Protein AF-A0A0F9H873-F1 (afdb_monomer)

Nearest PDB structures (foldseek):
  4b6d-assembly3_C  TM=6.847E-01  e=2.170E-01  Homo sapiens
  7b9v-assembly1_D  TM=5.851E-01  e=1.932E+00  Saccharomyces cerevisiae
  7mwz-assembly2_D  TM=3.557E-01  e=8.654E+00  Drosophila eugracilis

pLDDT: mean 84.85, std 14.65, range [40.06, 95.5]

Secondary structure (DSSP, 8-state):
----------PBPPEEEE-SS-EE-TTT--EE-TT-EEEEPPB-TTSPPPEEEHHHHHHT-

Solvent-accessible surface area (backbone atoms only — not comparable to full-atom values): 3758 Å² total; per-residue (Å²): 136,92,80,80,86,78,72,72,87,59,63,41,69,61,44,79,44,68,27,89,49,70,44,62,16,68,83,76,64,47,75,38,51,58,71,39,59,26,36,33,45,63,26,49,88,89,50,84,54,51,35,33,35,47,78,59,58,63,72,74,109

Radius of gyration: 15.07 Å; Cα contacts (8 Å, |Δi|>4): 106; chains: 1; bounding box: 20×33×46 Å

Structure (mmCIF, N/CA/C/O backbone):
data_AF-A0A0F9H873-F1
#
_entry.id   AF-A0A0F9H873-F1
#
loop_
_atom_site.group_PDB
_atom_site.id
_atom_site.type_symbol
_atom_site.label_atom_id
_atom_site.label_alt_id
_atom_site.label_comp_id
_atom_site.label_asym_id
_atom_site.label_entity_id
_atom_site.label_seq_id
_atom_site.pdbx_PDB_ins_code
_atom_site.Cartn_x
_atom_site.Cartn_y
_atom_site.Cartn_z
_atom_site.occupancy
_atom_site.B_iso_or_equiv
_atom_site.auth_seq_id
_atom_site.auth_comp_id
_atom_site.auth_asym_id
_atom_site.auth_atom_id
_atom_site.pdbx_PDB_model_num
ATOM 1 N N . MET A 1 1 ? 8.321 22.872 -36.821 1.00 40.06 1 MET A N 1
ATOM 2 C CA . MET A 1 1 ? 7.589 21.604 -37.030 1.00 40.06 1 MET A CA 1
ATOM 3 C C . MET A 1 1 ? 7.518 20.888 -35.691 1.00 40.06 1 MET A C 1
ATOM 5 O O . MET A 1 1 ? 8.553 20.476 -35.187 1.00 40.06 1 MET A O 1
ATOM 9 N N . GLY A 1 2 ? 6.345 20.867 -35.054 1.00 51.84 2 GLY A N 1
ATOM 10 C CA . GLY A 1 2 ? 6.140 20.169 -33.784 1.00 51.84 2 GLY A CA 1
ATOM 11 C C . GLY A 1 2 ? 6.000 18.666 -34.008 1.00 51.84 2 GLY A C 1
ATOM 12 O O . GLY A 1 2 ? 5.323 18.250 -34.943 1.00 51.84 2 GLY A O 1
ATOM 13 N N . LEU A 1 3 ? 6.630 17.864 -33.152 1.00 53.25 3 LEU A N 1
ATOM 14 C CA . LEU A 1 3 ? 6.387 16.428 -33.058 1.00 53.25 3 LEU A CA 1
ATOM 15 C C . LEU A 1 3 ? 6.169 16.081 -31.586 1.00 53.25 3 LEU A C 1
ATOM 17 O O . LEU A 1 3 ? 6.970 16.425 -30.719 1.00 53.25 3 LEU A O 1
ATOM 21 N N . GLY A 1 4 ? 5.002 15.497 -31.330 1.00 44.06 4 GLY A N 1
ATOM 22 C CA . GLY A 1 4 ? 4.387 15.382 -30.021 1.00 44.06 4 GLY A CA 1
ATOM 23 C C . GLY A 1 4 ? 5.072 14.395 -29.080 1.00 44.06 4 GLY A C 1
ATOM 24 O O . GLY A 1 4 ? 5.569 13.343 -29.475 1.00 44.06 4 GLY A O 1
ATOM 25 N N . SER A 1 5 ? 5.039 14.771 -27.806 1.00 52.59 5 SER A N 1
ATOM 26 C CA . SER A 1 5 ? 4.779 13.941 -26.628 1.00 52.59 5 SER A CA 1
ATOM 27 C C . SER A 1 5 ? 4.948 12.424 -26.792 1.00 52.59 5 SER A C 1
ATOM 29 O O . SER A 1 5 ? 3.970 11.682 -26.844 1.00 52.59 5 SER A O 1
ATOM 31 N N . ARG A 1 6 ? 6.186 11.926 -26.747 1.00 53.62 6 ARG A N 1
ATOM 32 C CA . ARG A 1 6 ? 6.431 10.565 -26.251 1.00 53.62 6 ARG A CA 1
ATOM 33 C C . ARG A 1 6 ? 6.579 10.652 -24.743 1.00 53.62 6 ARG A C 1
ATOM 35 O O . ARG A 1 6 ? 7.685 10.785 -24.234 1.00 53.62 6 ARG A O 1
ATOM 42 N N . SER A 1 7 ? 5.457 10.629 -24.030 1.00 58.25 7 SER A N 1
ATOM 43 C CA . SER A 1 7 ? 5.475 10.357 -22.595 1.00 58.25 7 SER A CA 1
ATOM 44 C C . SER A 1 7 ? 6.125 8.982 -22.426 1.00 58.25 7 SER A C 1
ATOM 46 O O . SER A 1 7 ? 5.530 8.004 -22.882 1.00 58.25 7 SER A O 1
ATOM 48 N N . PRO A 1 8 ? 7.332 8.850 -21.841 1.00 59.62 8 PRO A N 1
ATOM 49 C CA . PRO A 1 8 ? 7.784 7.527 -21.455 1.00 59.62 8 PRO A CA 1
ATOM 50 C C . PRO A 1 8 ? 6.719 7.004 -20.496 1.00 59.62 8 PRO A C 1
ATOM 52 O O . PRO A 1 8 ? 6.292 7.745 -19.607 1.00 59.62 8 PRO A O 1
ATOM 55 N N . SER A 1 9 ? 6.237 5.783 -20.706 1.00 62.25 9 SER A N 1
ATOM 56 C CA . SER A 1 9 ? 5.365 5.086 -19.763 1.00 62.25 9 SER A CA 1
ATOM 57 C C . SER A 1 9 ? 6.131 4.937 -18.445 1.00 62.25 9 SER A C 1
ATOM 59 O O . SER A 1 9 ? 6.772 3.921 -18.200 1.00 62.25 9 SER A O 1
ATOM 61 N N . ARG A 1 10 ? 6.177 6.004 -17.638 1.00 76.75 10 ARG A N 1
ATOM 62 C CA . ARG A 1 10 ? 6.939 6.067 -16.395 1.00 76.75 10 ARG A CA 1
ATOM 63 C C . ARG A 1 10 ? 6.204 5.184 -15.413 1.00 76.75 10 ARG A C 1
ATOM 65 O O . ARG A 1 10 ? 5.172 5.585 -14.881 1.00 76.75 10 ARG A O 1
ATOM 72 N N . ILE A 1 11 ? 6.722 3.976 -15.226 1.00 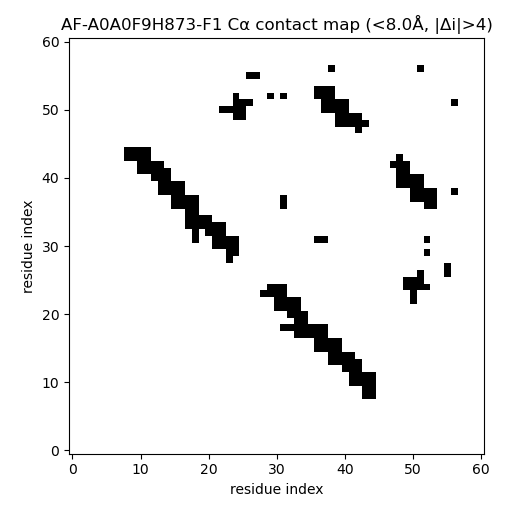84.12 11 ILE A N 1
ATOM 73 C CA . ILE A 1 11 ? 6.316 3.112 -14.127 1.00 84.12 11 ILE A CA 1
ATOM 74 C C . ILE A 1 11 ? 6.447 3.949 -12.855 1.00 84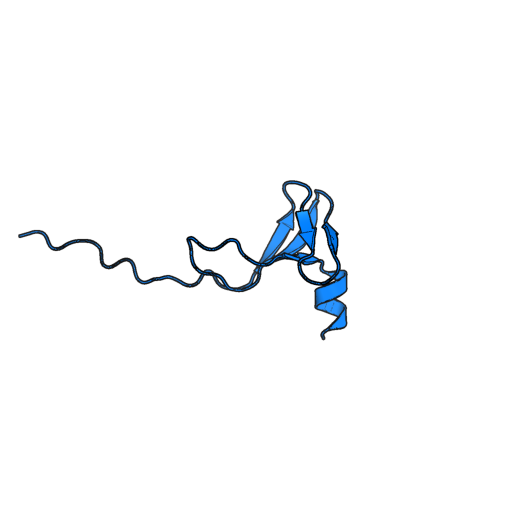.12 11 ILE A C 1
ATOM 76 O O . ILE A 1 11 ? 7.502 4.520 -12.572 1.00 84.12 11 ILE A O 1
ATOM 80 N N . VAL A 1 12 ? 5.345 4.075 -12.130 1.00 87.06 12 VAL A N 1
ATOM 81 C CA . VAL A 1 12 ? 5.338 4.651 -10.795 1.00 87.06 12 VAL A CA 1
ATOM 82 C C . VAL A 1 12 ? 6.041 3.629 -9.903 1.00 87.06 12 VAL A C 1
ATOM 84 O O . VAL A 1 12 ? 5.571 2.492 -9.846 1.00 87.06 12 VAL A O 1
ATOM 87 N N . PRO A 1 13 ? 7.170 3.978 -9.261 1.00 88.81 13 PRO A N 1
ATOM 88 C CA . PRO A 1 13 ? 7.914 3.034 -8.439 1.00 88.81 13 PRO A CA 1
ATOM 89 C C . PRO A 1 13 ? 7.120 2.649 -7.192 1.00 88.81 13 PRO A C 1
ATOM 91 O O . PRO A 1 13 ? 6.183 3.352 -6.789 1.00 88.81 13 PRO A O 1
ATOM 94 N N . GLU A 1 14 ? 7.532 1.552 -6.557 1.00 91.06 14 GLU A N 1
ATOM 95 C CA . GLU A 1 14 ? 7.001 1.222 -5.242 1.00 91.06 14 GLU A CA 1
ATOM 96 C C . GLU A 1 14 ? 7.316 2.316 -4.225 1.00 91.06 14 GLU A C 1
ATOM 98 O O . GLU A 1 14 ? 8.359 2.973 -4.280 1.00 91.06 14 GLU A O 1
ATOM 103 N N . ARG A 1 15 ? 6.395 2.523 -3.286 1.00 93.56 15 ARG A N 1
ATOM 104 C CA . ARG A 1 15 ? 6.577 3.501 -2.212 1.00 93.56 15 ARG A CA 1
ATOM 105 C C . ARG A 1 15 ? 5.686 3.204 -1.022 1.00 93.56 15 ARG A C 1
ATOM 107 O O . ARG A 1 15 ? 4.577 2.697 -1.179 1.00 93.56 15 ARG A O 1
ATOM 114 N N . VAL A 1 16 ? 6.139 3.609 0.157 1.00 93.81 16 VAL A N 1
ATOM 115 C CA . VAL A 1 16 ? 5.311 3.636 1.365 1.00 93.81 16 VAL A CA 1
ATOM 116 C C . VAL A 1 16 ? 4.588 4.977 1.423 1.00 93.81 16 VAL A C 1
ATOM 118 O O . VAL A 1 16 ? 5.199 6.038 1.297 1.00 93.81 16 VAL A O 1
ATOM 121 N N . VAL A 1 17 ? 3.263 4.936 1.547 1.00 92.69 17 VAL A N 1
ATOM 122 C CA . VAL A 1 17 ? 2.407 6.125 1.567 1.00 92.69 17 VAL A CA 1
ATOM 123 C C . VAL A 1 17 ? 1.466 6.049 2.755 1.00 92.69 17 VAL A C 1
ATOM 125 O O . VAL A 1 17 ? 0.929 4.994 3.083 1.00 92.69 17 VAL A O 1
ATOM 128 N N . ARG A 1 18 ? 1.198 7.198 3.373 1.00 95.25 18 ARG A N 1
ATOM 129 C CA . ARG A 1 18 ? 0.193 7.313 4.428 1.00 95.25 18 ARG A CA 1
ATOM 130 C C . ARG A 1 18 ? -1.213 7.446 3.838 1.00 95.25 18 ARG A C 1
ATOM 132 O O . ARG A 1 18 ? -1.477 8.303 2.990 1.00 95.25 18 ARG A O 1
ATOM 139 N N . ALA A 1 19 ? -2.139 6.610 4.294 1.00 93.88 19 ALA A N 1
ATOM 140 C CA . ALA A 1 19 ? -3.519 6.567 3.831 1.00 93.88 19 ALA A CA 1
ATOM 141 C C . ALA A 1 19 ? -4.264 7.862 4.172 1.00 93.88 19 ALA A C 1
ATOM 143 O O . ALA A 1 19 ? -4.588 8.136 5.326 1.00 93.88 19 ALA A O 1
ATOM 144 N N . ARG A 1 20 ? -4.585 8.666 3.152 1.00 94.06 20 ARG A N 1
ATOM 145 C CA . ARG A 1 20 ? -5.424 9.868 3.326 1.00 94.06 20 ARG A CA 1
ATOM 146 C C . ARG A 1 20 ? -6.893 9.525 3.591 1.00 94.06 20 ARG A C 1
ATOM 148 O O . ARG A 1 20 ? -7.610 10.327 4.186 1.00 94.06 20 ARG A O 1
ATOM 155 N N . LYS A 1 21 ? -7.329 8.339 3.163 1.00 92.88 21 LYS A N 1
ATOM 156 C CA . LYS A 1 21 ? -8.662 7.769 3.385 1.00 92.88 21 LYS A CA 1
ATOM 157 C C . LYS A 1 21 ? -8.550 6.255 3.588 1.00 92.88 21 LYS A C 1
ATOM 159 O O . LYS A 1 21 ? -7.522 5.702 3.197 1.00 92.88 21 LYS A O 1
ATOM 164 N N . PRO A 1 22 ? -9.582 5.589 4.134 1.00 92.38 22 PRO A N 1
ATOM 165 C CA . PRO A 1 22 ? -9.579 4.140 4.253 1.00 92.38 22 PRO A CA 1
ATOM 166 C C . PRO A 1 22 ? -9.348 3.459 2.898 1.00 92.38 22 PRO A C 1
ATOM 168 O O . PRO A 1 22 ? -9.916 3.850 1.868 1.00 92.38 22 PRO A O 1
ATOM 171 N N . HIS A 1 23 ? -8.481 2.457 2.892 1.00 92.62 23 HIS A N 1
ATOM 172 C CA . HIS A 1 23 ? -8.195 1.614 1.735 1.00 92.62 23 HIS A CA 1
ATOM 173 C C . HIS A 1 23 ? -8.380 0.148 2.107 1.00 92.62 23 HIS A C 1
ATOM 175 O O . HIS A 1 23 ? -8.545 -0.172 3.275 1.00 92.62 23 HIS A O 1
ATOM 181 N N . VAL A 1 24 ? -8.379 -0.740 1.121 1.00 94.31 24 VAL A N 1
ATOM 182 C CA . VAL A 1 24 ? -8.426 -2.187 1.348 1.00 94.31 24 VAL A CA 1
ATOM 183 C C . VAL A 1 24 ? -7.084 -2.752 0.916 1.00 94.31 24 VAL A C 1
ATOM 185 O O . VAL A 1 24 ? -6.579 -2.373 -0.146 1.00 94.31 24 VAL A O 1
ATOM 188 N N . CYS A 1 25 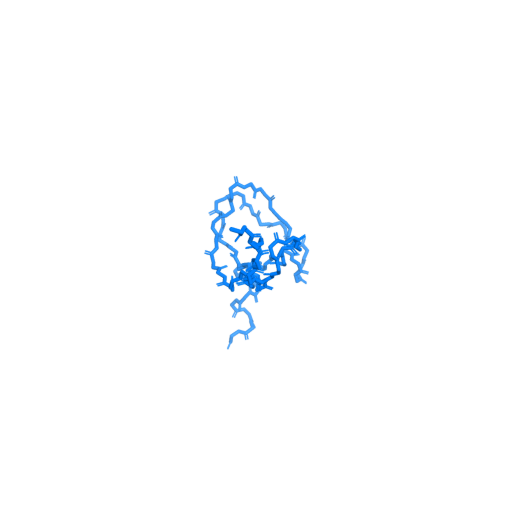? -6.499 -3.594 1.763 1.00 94.69 25 CYS A N 1
ATOM 189 C CA . CYS A 1 25 ? -5.276 -4.315 1.454 1.00 94.69 25 CYS A CA 1
ATOM 190 C C . CYS A 1 25 ? -5.535 -5.326 0.332 1.00 94.69 25 CYS A C 1
ATOM 192 O O . CYS A 1 25 ? -6.483 -6.104 0.412 1.00 94.69 25 CYS A O 1
ATOM 194 N N . SER A 1 26 ? -4.675 -5.339 -0.683 1.00 93.19 26 SER A N 1
ATOM 195 C CA . SER A 1 26 ? -4.803 -6.213 -1.856 1.00 93.19 26 SER A CA 1
ATOM 196 C C . SER A 1 26 ? -4.422 -7.659 -1.518 1.00 93.19 26 SER A C 1
ATOM 198 O O . SER A 1 26 ? -4.990 -8.578 -2.095 1.00 93.19 26 SER A O 1
ATOM 200 N N . ARG A 1 27 ? -3.554 -7.877 -0.514 1.00 91.69 27 ARG A N 1
ATOM 201 C CA . ARG A 1 27 ? -3.138 -9.230 -0.090 1.00 91.69 27 ARG A CA 1
ATOM 202 C C . ARG A 1 27 ? -4.091 -9.917 0.886 1.00 91.69 27 ARG A C 1
ATOM 204 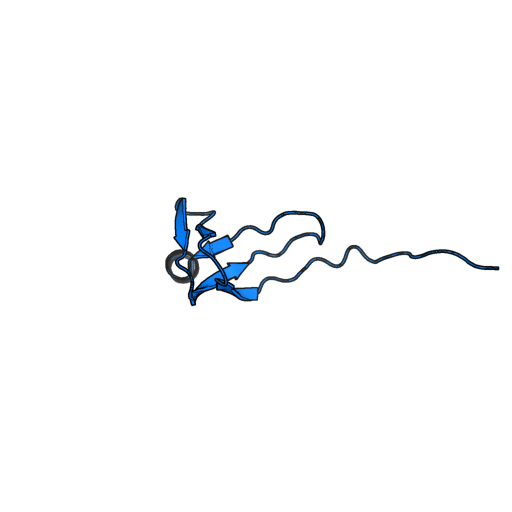O O . ARG A 1 27 ? -4.357 -11.102 0.745 1.00 91.69 27 ARG A O 1
ATOM 211 N N . CYS A 1 28 ? -4.561 -9.207 1.913 1.00 93.69 28 CYS A N 1
ATOM 212 C CA . CYS A 1 28 ? -5.335 -9.818 3.007 1.00 93.69 28 CYS A CA 1
ATOM 213 C C . CYS A 1 28 ? -6.788 -9.346 3.096 1.00 93.69 28 CYS A C 1
ATOM 215 O O . CYS A 1 28 ? -7.514 -9.802 3.971 1.00 93.69 28 CYS A O 1
ATOM 217 N N . GLY A 1 29 ? -7.207 -8.392 2.258 1.00 94.25 29 GLY A N 1
ATOM 218 C CA . GLY A 1 29 ? -8.560 -7.831 2.290 1.00 94.25 29 GLY A CA 1
ATOM 219 C C . GLY A 1 29 ? -8.875 -6.971 3.520 1.00 94.25 29 GLY A C 1
ATOM 220 O O . GLY A 1 29 ? -9.955 -6.387 3.590 1.00 94.25 29 GLY A O 1
ATOM 221 N N . ASN A 1 30 ? -7.949 -6.838 4.476 1.00 93.50 30 ASN A N 1
ATOM 222 C CA . ASN A 1 30 ? -8.170 -6.011 5.658 1.00 93.50 30 ASN A CA 1
ATOM 223 C C . ASN A 1 30 ? -8.211 -4.517 5.305 1.00 93.50 30 ASN A C 1
ATOM 225 O O . ASN A 1 30 ? -7.471 -4.058 4.422 1.00 93.50 30 ASN A O 1
ATOM 229 N N . PRO A 1 31 ? -9.030 -3.728 6.019 1.00 93.94 31 PRO A N 1
ATOM 230 C CA . PRO A 1 31 ? -9.053 -2.289 5.850 1.00 93.94 31 PRO A CA 1
ATOM 231 C C . PRO A 1 31 ? -7.752 -1.660 6.366 1.00 93.94 31 PRO A C 1
ATOM 233 O O . PRO A 1 31 ? -7.270 -1.953 7.455 1.00 93.94 31 PRO A O 1
ATOM 236 N N . ILE A 1 32 ? -7.206 -0.745 5.577 1.00 94.88 32 ILE A N 1
ATOM 237 C CA 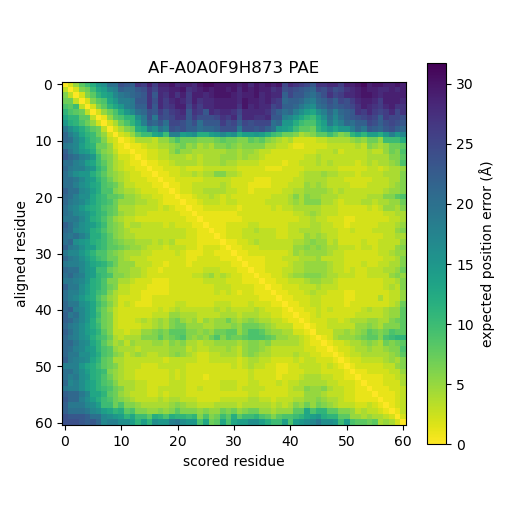. ILE A 1 32 ? -6.103 0.146 5.921 1.00 94.88 32 ILE A CA 1
ATOM 238 C C . ILE A 1 32 ? -6.752 1.442 6.413 1.00 94.88 32 ILE A C 1
ATOM 240 O O . ILE A 1 32 ? -7.326 2.171 5.592 1.00 94.88 32 ILE A O 1
ATOM 244 N N . PRO A 1 33 ? -6.728 1.738 7.722 1.00 94.06 33 PRO A N 1
ATOM 245 C CA . PRO A 1 33 ? -7.398 2.912 8.256 1.00 94.06 33 PRO A CA 1
ATOM 246 C C . PRO A 1 33 ? -6.723 4.199 7.774 1.00 94.06 33 PRO A C 1
ATOM 248 O O . PRO A 1 33 ? -5.550 4.227 7.396 1.00 94.06 33 PRO A O 1
ATOM 251 N N . LYS A 1 34 ? -7.473 5.304 7.806 1.00 95.50 34 LYS A N 1
ATOM 252 C CA . LYS A 1 34 ? -6.906 6.631 7.547 1.00 95.50 34 LYS A CA 1
ATOM 253 C C . LYS A 1 34 ? -5.758 6.885 8.528 1.00 95.50 34 LYS A C 1
ATOM 255 O O . LYS A 1 34 ? -5.904 6.686 9.726 1.00 95.50 34 LYS A O 1
ATOM 260 N N . GLY A 1 35 ? -4.635 7.367 8.012 1.00 94.25 35 GLY A N 1
ATOM 261 C CA . GLY A 1 35 ? -3.444 7.661 8.797 1.00 94.25 35 GLY A CA 1
ATOM 262 C C . GLY A 1 35 ? -2.493 6.479 8.977 1.00 94.25 35 GLY A C 1
ATOM 263 O O . GLY A 1 35 ? -1.374 6.734 9.417 1.00 94.25 35 GLY A O 1
ATOM 264 N N . ALA A 1 36 ? -2.872 5.253 8.602 1.00 94.06 36 ALA A N 1
ATOM 265 C CA . ALA A 1 36 ? -1.941 4.129 8.542 1.00 94.06 36 ALA A CA 1
ATOM 266 C C . ALA A 1 36 ? -1.072 4.190 7.282 1.00 94.06 36 ALA A C 1
ATOM 268 O O . AL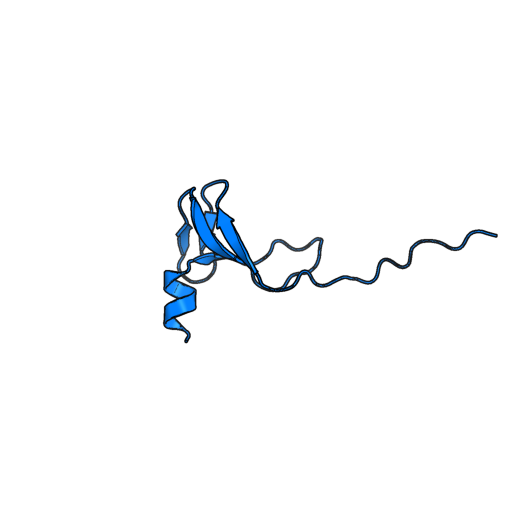A A 1 36 ? -1.474 4.735 6.249 1.00 94.06 36 ALA A O 1
ATOM 269 N N . GLU A 1 37 ? 0.122 3.625 7.371 1.00 95.31 37 GLU A N 1
ATOM 270 C CA . GLU A 1 37 ? 1.024 3.464 6.237 1.00 95.31 37 GLU A CA 1
ATOM 271 C C . GLU A 1 37 ? 0.695 2.184 5.465 1.00 95.31 37 GLU A C 1
ATOM 273 O O . GLU A 1 37 ? 0.203 1.197 6.018 1.00 95.31 37 GLU A O 1
ATOM 278 N N . TYR A 1 38 ? 0.923 2.221 4.156 1.00 94.88 38 TYR A N 1
ATOM 279 C CA . TYR A 1 38 ? 0.777 1.076 3.269 1.00 94.88 38 TYR A CA 1
ATOM 280 C C . TYR A 1 38 ? 1.772 1.178 2.118 1.00 94.88 38 TYR A C 1
ATOM 282 O O . TYR A 1 38 ? 2.149 2.277 1.700 1.00 94.88 38 TYR A O 1
ATOM 290 N N . ARG A 1 39 ? 2.181 0.030 1.584 1.00 94.38 39 ARG A N 1
ATOM 291 C CA . ARG A 1 39 ? 3.020 -0.050 0.392 1.00 94.38 39 ARG A CA 1
ATOM 292 C C . ARG A 1 39 ? 2.134 0.034 -0.844 1.00 94.38 39 ARG A C 1
ATOM 294 O O . ARG A 1 39 ? 1.158 -0.699 -0.970 1.00 94.38 39 ARG A O 1
ATOM 301 N N . GLN A 1 40 ? 2.457 0.955 -1.742 1.00 93.31 40 GLN A N 1
ATOM 302 C CA . GLN A 1 40 ? 1.964 0.944 -3.113 1.00 93.31 40 GLN A CA 1
ATOM 303 C C . GLN A 1 40 ? 2.941 0.150 -3.964 1.00 93.31 40 GLN A C 1
ATOM 305 O O . GLN A 1 40 ? 4.117 0.513 -4.020 1.00 93.31 40 GLN A O 1
ATOM 310 N N . ALA A 1 41 ? 2.453 -0.901 -4.618 1.00 90.00 41 ALA A N 1
ATOM 311 C CA . ALA A 1 41 ? 3.241 -1.661 -5.576 1.00 90.00 41 ALA A CA 1
ATOM 312 C C . ALA A 1 41 ? 3.578 -0.803 -6.812 1.00 90.00 41 ALA A C 1
ATOM 314 O O . ALA A 1 41 ? 2.846 0.154 -7.115 1.00 90.00 41 ALA A O 1
ATOM 315 N N . PRO A 1 42 ? 4.659 -1.132 -7.545 1.00 89.81 42 PRO A N 1
ATOM 316 C CA . PRO A 1 42 ? 4.971 -0.461 -8.795 1.00 89.81 42 PRO A CA 1
ATOM 317 C C . PRO A 1 42 ? 3.798 -0.594 -9.768 1.00 89.81 42 PRO A C 1
ATOM 319 O O . PRO A 1 42 ? 3.243 -1.677 -9.939 1.00 89.81 42 PRO A O 1
ATOM 322 N N . THR A 1 43 ? 3.396 0.500 -10.410 1.00 89.94 43 THR A N 1
ATOM 323 C CA . THR A 1 43 ? 2.239 0.473 -11.314 1.00 89.94 43 THR A CA 1
ATOM 324 C C . THR A 1 43 ? 2.396 1.429 -12.485 1.00 89.94 43 THR A C 1
ATOM 326 O O . THR A 1 43 ? 3.211 2.349 -12.458 1.00 89.94 43 THR A O 1
ATOM 329 N N . LEU A 1 44 ? 1.594 1.241 -13.529 1.00 88.31 44 LEU A N 1
ATOM 330 C CA . LEU A 1 44 ? 1.522 2.194 -14.631 1.00 88.31 44 LEU A CA 1
ATOM 331 C C . LEU A 1 44 ? 0.671 3.414 -14.230 1.00 88.31 44 LEU A C 1
ATOM 333 O O . LEU A 1 44 ? -0.276 3.257 -13.465 1.00 88.31 44 LEU A O 1
ATOM 337 N N . PRO A 1 45 ? 0.922 4.616 -14.785 1.00 79.75 45 PRO A N 1
ATOM 338 C CA . PRO A 1 45 ? 0.214 5.852 -14.413 1.00 79.75 45 PRO A CA 1
ATOM 339 C C . PRO A 1 45 ? -1.321 5.802 -14.518 1.00 79.75 45 PRO A C 1
ATOM 341 O O . PRO A 1 45 ? -2.004 6.613 -13.898 1.00 79.75 45 PRO A O 1
ATOM 344 N N . PHE A 1 46 ? -1.858 4.859 -15.298 1.00 82.06 46 PHE A N 1
ATOM 345 C CA . PHE A 1 46 ? -3.292 4.678 -15.557 1.00 82.06 46 PHE A CA 1
ATOM 346 C C . PHE A 1 46 ? -3.873 3.414 -14.912 1.00 82.06 46 PHE A C 1
ATOM 348 O O . PHE A 1 46 ? -5.075 3.171 -14.997 1.00 82.06 46 PHE A O 1
ATOM 355 N N . VAL A 1 47 ? -3.031 2.605 -14.271 1.00 86.19 47 VAL A N 1
ATOM 356 C CA . VAL A 1 47 ? -3.442 1.392 -13.569 1.00 86.19 47 VAL A CA 1
ATOM 357 C C . VAL A 1 47 ? -3.580 1.730 -12.091 1.00 86.19 47 VAL A C 1
ATOM 359 O O . VAL A 1 47 ? -2.808 2.509 -11.529 1.00 86.19 47 VAL A O 1
ATOM 362 N N . ARG A 1 48 ? -4.610 1.183 -11.441 1.00 85.94 48 ARG A N 1
ATOM 363 C CA . ARG A 1 48 ? -4.752 1.355 -9.994 1.00 85.94 48 ARG A CA 1
ATOM 364 C C . ARG A 1 48 ? -3.630 0.557 -9.321 1.00 85.94 48 ARG A C 1
ATOM 366 O O . ARG A 1 48 ? -3.590 -0.652 -9.525 1.00 85.94 48 ARG A O 1
ATOM 373 N N . PRO A 1 49 ? -2.759 1.195 -8.519 1.00 87.62 49 PRO A N 1
ATOM 374 C CA . PRO A 1 49 ? -1.722 0.468 -7.807 1.00 87.62 49 PRO A CA 1
ATOM 375 C C . PRO A 1 49 ? -2.353 -0.500 -6.815 1.00 87.62 49 PRO A C 1
ATOM 377 O O . PRO A 1 49 ? -3.330 -0.154 -6.133 1.00 87.62 49 PRO A O 1
ATOM 380 N N . GLU A 1 50 ? -1.745 -1.672 -6.698 1.00 91.50 50 GLU A N 1
ATOM 381 C CA . GLU A 1 50 ? -1.980 -2.566 -5.574 1.00 91.50 50 GLU A CA 1
ATOM 382 C C . GLU A 1 50 ? -1.466 -1.909 -4.294 1.00 91.50 50 GLU A C 1
ATOM 384 O O . GLU A 1 50 ? -0.522 -1.109 -4.292 1.00 91.50 50 GLU A O 1
ATOM 389 N N . ARG A 1 51 ? -2.193 -2.156 -3.211 1.00 93.75 51 ARG A N 1
ATOM 390 C CA . ARG A 1 51 ? -2.006 -1.488 -1.925 1.00 93.75 51 ARG A CA 1
ATOM 391 C C . ARG A 1 51 ? -1.939 -2.539 -0.852 1.00 93.75 51 ARG A C 1
ATOM 393 O O . ARG A 1 51 ? -2.955 -3.175 -0.583 1.00 93.75 51 ARG A O 1
ATOM 400 N N . ASP A 1 52 ? -0.796 -2.644 -0.204 1.00 94.44 52 ASP A N 1
ATOM 401 C CA . ASP A 1 52 ? -0.536 -3.676 0.786 1.00 94.44 52 ASP A CA 1
ATOM 402 C C . ASP A 1 52 ? -0.330 -3.027 2.146 1.00 94.44 52 ASP A C 1
ATOM 404 O O . ASP A 1 52 ? 0.452 -2.086 2.293 1.00 94.44 52 ASP A O 1
ATOM 408 N N . CYS A 1 53 ? -1.062 -3.489 3.159 1.00 94.81 53 CYS A N 1
ATOM 409 C CA . CYS A 1 53 ? -0.874 -2.985 4.515 1.00 94.81 53 CYS A CA 1
ATOM 410 C C . CYS A 1 53 ? 0.522 -3.352 5.038 1.00 94.81 53 CYS A C 1
ATOM 412 O O . CYS A 1 53 ? 1.057 -4.406 4.693 1.00 94.81 53 CYS A O 1
ATOM 414 N N . MET A 1 54 ? 1.090 -2.512 5.907 1.00 93.06 54 MET A N 1
ATOM 415 C CA . MET A 1 54 ? 2.431 -2.749 6.460 1.00 93.06 54 MET A CA 1
ATOM 416 C C . MET A 1 54 ? 2.553 -4.106 7.159 1.00 93.06 54 MET A C 1
ATOM 418 O O . MET A 1 54 ? 3.502 -4.825 6.885 1.00 93.06 54 MET A O 1
ATOM 422 N N . ALA A 1 55 ? 1.527 -4.539 7.901 1.00 90.88 55 ALA A N 1
ATOM 423 C CA . ALA A 1 55 ? 1.508 -5.863 8.534 1.00 90.88 55 ALA A CA 1
ATOM 424 C C . ALA A 1 55 ? 1.702 -7.022 7.537 1.00 90.88 55 ALA A C 1
ATOM 426 O O . ALA A 1 55 ? 2.268 -8.060 7.866 1.00 90.88 55 ALA A O 1
ATOM 427 N N . CYS A 1 56 ? 1.211 -6.860 6.308 1.00 91.62 56 CYS A N 1
ATOM 428 C CA . CYS A 1 56 ? 1.427 -7.825 5.244 1.00 91.62 56 CYS A CA 1
ATOM 429 C C . CYS A 1 56 ? 2.830 -7.688 4.647 1.00 91.62 56 CYS A C 1
ATOM 431 O O . CYS A 1 56 ? 3.475 -8.706 4.431 1.00 91.62 56 CYS A O 1
ATOM 433 N N . VAL A 1 57 ? 3.305 -6.472 4.395 1.00 88.88 57 VAL A N 1
ATOM 434 C CA . VAL A 1 57 ? 4.646 -6.229 3.838 1.00 88.88 57 VAL A CA 1
ATOM 435 C C . VAL A 1 57 ? 5.739 -6.760 4.769 1.00 88.88 57 VAL A C 1
ATOM 437 O O . VAL A 1 57 ? 6.675 -7.406 4.318 1.00 88.88 57 VAL A O 1
ATOM 440 N N . GLU A 1 58 ? 5.595 -6.541 6.073 1.00 87.81 58 GLU A N 1
ATOM 441 C CA . GLU A 1 58 ? 6.543 -7.001 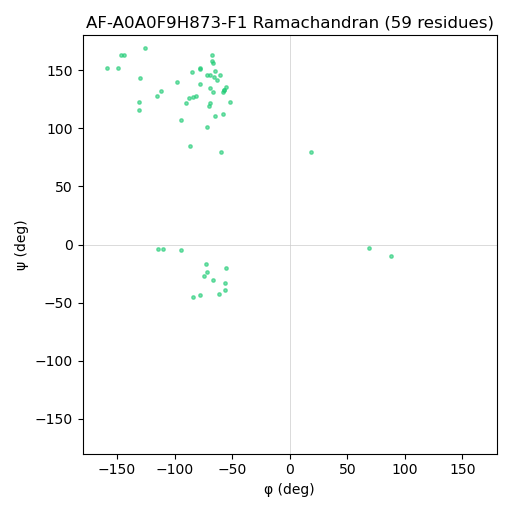7.092 1.00 87.81 58 GLU A CA 1
ATOM 442 C C . GLU A 1 58 ? 6.579 -8.526 7.215 1.00 87.81 58 GLU A C 1
ATOM 444 O O . GLU A 1 58 ? 7.627 -9.088 7.503 1.00 87.81 58 GLU A O 1
ATOM 449 N N . LYS A 1 59 ? 5.461 -9.210 6.949 1.00 86.81 59 LYS A N 1
ATOM 450 C CA . LYS A 1 59 ? 5.379 -10.677 6.998 1.00 86.81 59 LYS A CA 1
ATOM 451 C C . LYS A 1 59 ? 6.093 -11.368 5.824 1.00 86.81 59 LYS A C 1
ATOM 453 O O . LYS A 1 59 ? 6.309 -12.573 5.877 1.00 86.81 59 LYS A O 1
ATOM 458 N N . GLU A 1 60 ? 6.3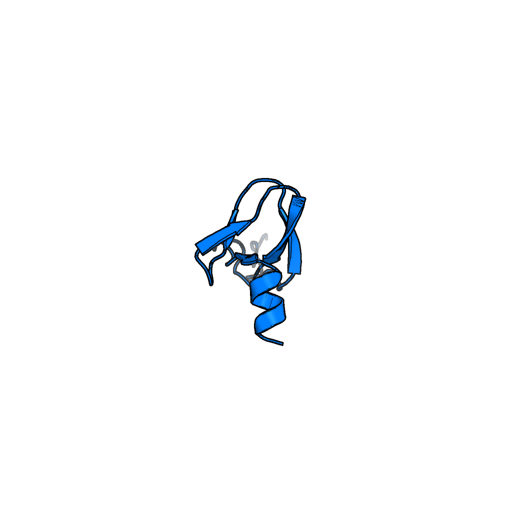92 -10.640 4.750 1.00 74.94 60 GLU A N 1
ATOM 459 C CA . GLU A 1 60 ? 7.113 -11.158 3.575 1.00 74.94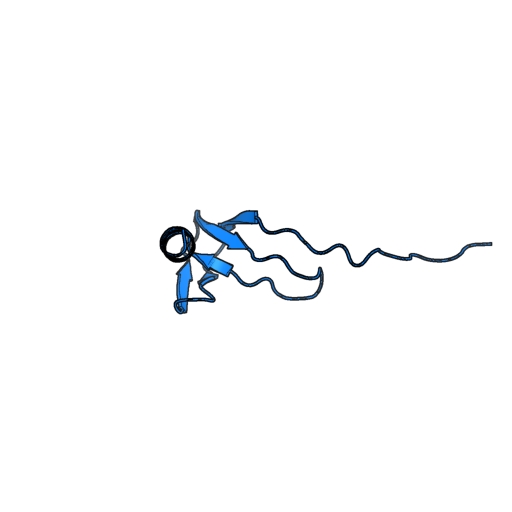 60 GLU A CA 1
ATOM 460 C C . GLU A 1 60 ? 8.626 -10.924 3.621 1.00 74.94 60 GLU A C 1
ATOM 462 O O . GLU A 1 60 ? 9.326 -11.366 2.711 1.00 74.94 60 GLU A O 1
ATOM 467 N N . ARG A 1 61 ? 9.121 -10.217 4.640 1.00 63.12 61 ARG A N 1
ATOM 468 C CA . ARG A 1 61 ? 10.546 -9.951 4.835 1.00 63.12 61 ARG A CA 1
ATOM 469 C C . ARG A 1 61 ? 11.198 -11.041 5.675 1.00 63.12 61 ARG A C 1
ATOM 471 O O . ARG A 1 61 ? 12.367 -11.354 5.364 1.00 63.12 61 ARG A O 1
#

Organism: NCBI:txid412755

Sequence (61 aa):
MGLGSRSPSRIVPERVVRARKPHVCSRCGNPIPKGAEYRQAPTLPFVRPERDCMACVEKER

Foldseek 3Di:
DDDDDPPPQDFDAKDKDAACAWDAQPPPRDIQHHRFIWIFHTGGPPDDTHTHGPVRVVVVD

Mean predicted aligned error: 7.59 Å